Protein AF-A0A7X5TZL9-F1 (afdb_monomer_lite)

Foldseek 3Di:
DDPVVVLVVQVVVLVVQLVVLVVCCVVVVDDPVVSLLSVLQSVVVNVVNNPDDPVSSVVSSVVVVVVVVVVVVVVVVPD

Organism: NCBI:txid258505

Structure (mmCIF, N/CA/C/O backbone):
data_AF-A0A7X5TZL9-F1
#
_entry.id   AF-A0A7X5TZL9-F1
#
loop_
_atom_site.group_PDB
_atom_site.id
_atom_site.type_symbol
_atom_site.label_atom_id
_atom_site.label_alt_id
_atom_site.label_comp_id
_atom_site.label_asym_id
_atom_site.label_entity_id
_atom_site.label_seq_id
_atom_site.pdbx_PDB_ins_code
_atom_site.Cartn_x
_atom_site.Cartn_y
_atom_site.Cartn_z
_atom_site.occupancy
_atom_site.B_iso_or_equiv
_atom_site.auth_seq_id
_atom_site.auth_comp_id
_atom_site.auth_asym_id
_atom_site.auth_atom_id
_atom_site.pdbx_PDB_model_num
ATOM 1 N N . MET A 1 1 ? 11.668 -8.675 -25.983 1.00 68.25 1 MET A N 1
ATOM 2 C CA . MET A 1 1 ? 11.299 -7.758 -24.900 1.00 68.25 1 MET A CA 1
ATOM 3 C C . MET A 1 1 ? 12.582 -7.148 -24.373 1.00 68.25 1 MET A C 1
ATOM 5 O O . MET A 1 1 ? 13.499 -7.884 -24.020 1.00 68.25 1 MET A O 1
ATOM 9 N N . THR A 1 2 ? 12.698 -5.835 -24.473 1.00 84.56 2 THR A N 1
ATOM 10 C CA . THR A 1 2 ? 13.813 -5.040 -23.969 1.00 84.56 2 THR A CA 1
ATOM 11 C C . THR A 1 2 ? 13.619 -4.771 -22.469 1.00 84.56 2 THR A C 1
ATOM 13 O O . THR A 1 2 ? 12.495 -4.881 -21.978 1.00 84.56 2 THR A O 1
ATOM 16 N N . PRO A 1 3 ? 14.679 -4.420 -21.722 1.00 79.75 3 PRO A N 1
ATOM 17 C CA . PRO A 1 3 ? 14.558 -4.059 -20.306 1.00 79.75 3 PRO A CA 1
ATOM 18 C C . PRO A 1 3 ? 13.555 -2.925 -20.040 1.00 79.75 3 PRO A C 1
ATOM 20 O O . PRO A 1 3 ? 12.858 -2.950 -19.033 1.00 79.75 3 PRO A O 1
ATOM 23 N N . ASP A 1 4 ? 13.443 -1.979 -20.973 1.00 82.75 4 ASP A N 1
ATOM 24 C CA . ASP A 1 4 ? 12.500 -0.856 -20.917 1.00 82.75 4 ASP A CA 1
ATOM 25 C C . ASP A 1 4 ? 11.039 -1.324 -21.054 1.00 82.75 4 ASP A C 1
ATOM 27 O O . ASP A 1 4 ? 10.170 -0.919 -20.285 1.00 82.75 4 ASP A O 1
ATOM 31 N N . GLU A 1 5 ? 10.779 -2.280 -21.954 1.00 84.69 5 GLU A N 1
ATOM 32 C CA . GLU A 1 5 ? 9.451 -2.890 -22.112 1.00 84.69 5 GLU A CA 1
ATOM 33 C C . GLU A 1 5 ? 9.030 -3.689 -20.866 1.00 84.69 5 GLU A C 1
ATOM 35 O O . GLU A 1 5 ? 7.868 -3.637 -20.470 1.00 84.69 5 GLU A O 1
ATOM 40 N N . ILE A 1 6 ? 9.972 -4.389 -20.218 1.00 82.62 6 ILE A N 1
ATOM 41 C CA . ILE A 1 6 ? 9.718 -5.121 -18.963 1.00 82.62 6 ILE A CA 1
ATOM 42 C C . ILE A 1 6 ? 9.381 -4.138 -17.836 1.00 82.62 6 ILE A C 1
ATOM 44 O O . ILE A 1 6 ? 8.435 -4.355 -17.080 1.00 82.62 6 ILE A O 1
ATOM 48 N N . GLN A 1 7 ? 10.133 -3.040 -17.735 1.00 84.38 7 GLN A N 1
ATOM 49 C CA . GLN A 1 7 ? 9.901 -2.013 -16.723 1.00 84.38 7 GLN A CA 1
ATOM 50 C C . GLN A 1 7 ? 8.544 -1.322 -16.919 1.00 84.38 7 GLN A C 1
ATOM 52 O O . GLN A 1 7 ? 7.820 -1.096 -15.950 1.00 84.38 7 GLN A O 1
ATOM 57 N N . ALA A 1 8 ? 8.162 -1.032 -18.163 1.00 86.81 8 ALA A N 1
ATOM 58 C CA . ALA A 1 8 ? 6.862 -0.449 -18.477 1.00 86.81 8 ALA A CA 1
ATOM 59 C C . ALA A 1 8 ? 5.697 -1.389 -18.113 1.00 86.81 8 ALA A C 1
ATOM 61 O O . ALA A 1 8 ? 4.716 -0.950 -17.510 1.00 86.81 8 ALA A O 1
ATOM 62 N N . GLU A 1 9 ? 5.805 -2.682 -18.430 1.00 90.50 9 GLU A N 1
ATOM 63 C CA . GLU A 1 9 ? 4.790 -3.685 -18.079 1.00 90.50 9 GLU A CA 1
ATOM 64 C C . GLU A 1 9 ? 4.665 -3.867 -16.556 1.00 90.50 9 GLU A C 1
ATOM 66 O O . GLU A 1 9 ? 3.556 -3.945 -16.013 1.00 90.50 9 GLU A O 1
ATOM 71 N N . TRP A 1 10 ? 5.796 -3.848 -15.848 1.00 89.38 10 TRP A N 1
ATOM 72 C CA . TRP A 1 10 ? 5.831 -3.884 -14.389 1.00 89.38 10 TRP A CA 1
ATOM 73 C C . TRP A 1 10 ? 5.122 -2.677 -13.765 1.00 89.38 10 TRP A C 1
ATOM 75 O O . TRP A 1 10 ? 4.237 -2.843 -12.924 1.00 89.38 10 TRP A O 1
ATOM 85 N N . ILE A 1 11 ? 5.429 -1.463 -14.229 1.00 89.62 11 ILE A N 1
ATOM 86 C CA . ILE A 1 11 ? 4.775 -0.238 -13.750 1.00 89.62 11 ILE A CA 1
ATOM 87 C C . ILE A 1 11 ? 3.267 -0.281 -14.026 1.00 89.62 11 ILE A C 1
ATOM 89 O O . ILE A 1 11 ? 2.473 0.061 -13.149 1.00 89.62 11 ILE A O 1
ATOM 93 N N . HIS A 1 12 ? 2.847 -0.743 -15.207 1.00 92.44 12 HIS A N 1
ATOM 94 C CA . HIS A 1 12 ? 1.427 -0.913 -15.520 1.00 92.44 12 HIS A CA 1
ATOM 95 C C . HIS A 1 12 ? 0.732 -1.914 -14.592 1.00 92.44 12 HIS A C 1
ATOM 97 O O . HIS A 1 12 ? -0.408 -1.687 -14.180 1.00 92.44 12 HIS A O 1
ATOM 103 N N . THR A 1 13 ? 1.420 -2.990 -14.215 1.00 93.69 13 THR A N 1
ATOM 104 C CA . THR A 1 13 ? 0.908 -3.966 -13.248 1.00 93.69 13 THR A CA 1
ATOM 105 C C . THR A 1 13 ? 0.704 -3.322 -11.876 1.00 93.69 13 THR A C 1
ATOM 107 O O . THR A 1 13 ? -0.380 -3.431 -11.299 1.00 93.69 13 THR A O 1
ATOM 110 N N . LEU A 1 14 ? 1.698 -2.577 -11.380 1.00 93.25 14 LEU A N 1
ATOM 111 C CA . LEU A 1 14 ? 1.603 -1.860 -10.103 1.00 93.25 14 LEU A CA 1
ATOM 112 C C . LEU A 1 14 ? 0.481 -0.811 -10.106 1.00 93.25 14 LEU A C 1
ATOM 114 O O . LEU A 1 14 ? -0.248 -0.683 -9.122 1.00 93.25 14 LEU A O 1
ATOM 118 N N . GLN A 1 15 ? 0.280 -0.106 -11.223 1.00 93.19 15 GLN A N 1
ATOM 119 C CA . GLN A 1 15 ? -0.849 0.816 -11.389 1.00 93.19 15 GLN A CA 1
ATOM 120 C C . GLN A 1 15 ? -2.199 0.099 -11.284 1.00 93.19 15 GLN A C 1
ATOM 122 O O . GLN A 1 15 ? -3.104 0.595 -10.612 1.00 93.19 15 GLN A O 1
ATOM 127 N N . GLY A 1 16 ? -2.340 -1.072 -11.912 1.00 95.94 16 GLY A N 1
ATOM 128 C CA . GLY A 1 16 ? -3.551 -1.887 -11.810 1.00 95.94 16 GLY A CA 1
ATOM 129 C C . GLY A 1 16 ? -3.859 -2.293 -10.366 1.00 95.94 16 GLY A C 1
ATOM 130 O O . GLY A 1 16 ? -4.997 -2.159 -9.916 1.00 95.94 16 GLY A O 1
ATOM 131 N N . LEU A 1 17 ? -2.835 -2.706 -9.614 1.00 95.69 17 LEU A N 1
ATOM 132 C CA . LEU A 1 17 ? -2.968 -3.057 -8.197 1.00 95.69 17 LEU A CA 1
ATOM 133 C C . LEU A 1 17 ? -3.367 -1.854 -7.334 1.00 95.69 17 LEU A C 1
ATOM 135 O O . LEU A 1 17 ? -4.230 -1.987 -6.469 1.00 95.69 17 LEU A O 1
ATOM 139 N N . ALA A 1 18 ? -2.807 -0.671 -7.595 1.00 95.00 18 ALA A N 1
ATOM 140 C CA . ALA A 1 18 ? -3.181 0.551 -6.883 1.00 95.00 18 ALA A CA 1
ATOM 141 C C . ALA A 1 18 ? -4.655 0.929 -7.116 1.00 95.00 18 ALA A C 1
ATOM 143 O O . ALA A 1 18 ? -5.360 1.305 -6.178 1.00 95.00 18 ALA A O 1
ATOM 144 N N . ILE A 1 19 ? -5.139 0.795 -8.357 1.00 96.50 19 ILE A N 1
ATOM 145 C CA . ILE A 1 19 ? -6.547 1.044 -8.702 1.00 96.50 19 ILE A CA 1
ATOM 146 C C . ILE A 1 19 ? -7.458 0.042 -7.987 1.00 96.50 19 ILE A C 1
ATOM 148 O O . ILE A 1 19 ? -8.483 0.445 -7.436 1.00 96.50 19 ILE A O 1
ATOM 152 N N . GLN A 1 20 ? -7.083 -1.240 -7.958 1.00 96.81 20 GLN A N 1
ATOM 153 C CA . GLN A 1 20 ? -7.855 -2.264 -7.255 1.00 96.81 20 GLN A CA 1
ATOM 154 C C . GLN A 1 20 ? -7.918 -1.985 -5.748 1.00 96.81 20 GLN A C 1
ATOM 156 O O . GLN A 1 20 ? -9.005 -1.993 -5.180 1.00 96.81 20 GLN A O 1
ATOM 161 N N . ALA A 1 21 ? -6.790 -1.647 -5.119 1.00 95.25 21 ALA A N 1
ATOM 162 C CA . ALA A 1 21 ? -6.745 -1.303 -3.698 1.00 95.25 21 ALA A CA 1
ATOM 163 C C . ALA A 1 21 ? -7.650 -0.105 -3.362 1.00 95.25 21 ALA A C 1
ATOM 165 O O . ALA A 1 21 ? -8.360 -0.113 -2.356 1.00 95.25 21 ALA A O 1
ATOM 166 N N . ALA A 1 22 ? -7.673 0.913 -4.229 1.00 95.62 22 ALA A N 1
ATOM 167 C CA . ALA A 1 22 ? -8.575 2.050 -4.079 1.00 95.62 22 ALA A CA 1
ATOM 168 C C . ALA A 1 22 ? -10.050 1.644 -4.240 1.00 95.62 22 ALA A C 1
ATOM 170 O O . ALA A 1 22 ? -10.899 2.106 -3.477 1.00 95.62 22 ALA A O 1
ATOM 171 N N . ALA A 1 23 ? -10.363 0.773 -5.203 1.00 96.88 23 ALA A N 1
ATOM 172 C CA . ALA A 1 23 ? -11.713 0.251 -5.392 1.00 96.88 23 ALA A CA 1
ATOM 173 C C . ALA A 1 23 ? -12.187 -0.553 -4.171 1.00 96.88 23 ALA A C 1
ATOM 175 O O . ALA A 1 23 ? -13.307 -0.341 -3.708 1.00 96.88 23 ALA A O 1
ATOM 176 N N .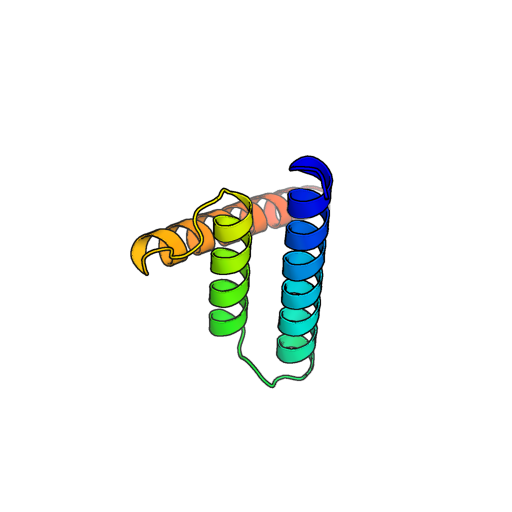 ASP A 1 24 ? -11.326 -1.404 -3.612 1.00 97.25 24 ASP A N 1
ATOM 177 C CA . ASP A 1 24 ? -11.627 -2.216 -2.431 1.00 97.25 24 ASP A CA 1
ATOM 178 C C . ASP A 1 24 ? -11.866 -1.345 -1.194 1.00 97.25 24 ASP A C 1
ATOM 180 O O . ASP A 1 24 ? -12.817 -1.578 -0.444 1.00 97.25 24 ASP A O 1
ATOM 184 N N . TYR A 1 25 ? -11.060 -0.295 -1.010 1.00 96.62 25 TYR A N 1
ATOM 185 C CA . TYR A 1 25 ? -11.268 0.684 0.055 1.00 96.62 25 TYR A CA 1
ATOM 186 C C . TYR A 1 25 ? -12.601 1.427 -0.110 1.00 96.62 25 TYR A C 1
ATOM 188 O O . TYR A 1 25 ? -13.395 1.511 0.827 1.00 96.62 25 TYR A O 1
ATOM 196 N N . HIS A 1 26 ? -12.902 1.916 -1.317 1.00 96.06 26 HIS A N 1
ATOM 197 C CA . HIS A 1 26 ? -14.167 2.601 -1.598 1.00 96.06 26 HIS A CA 1
ATOM 198 C C . HIS A 1 26 ? -15.393 1.691 -1.458 1.00 96.06 26 HIS A C 1
ATO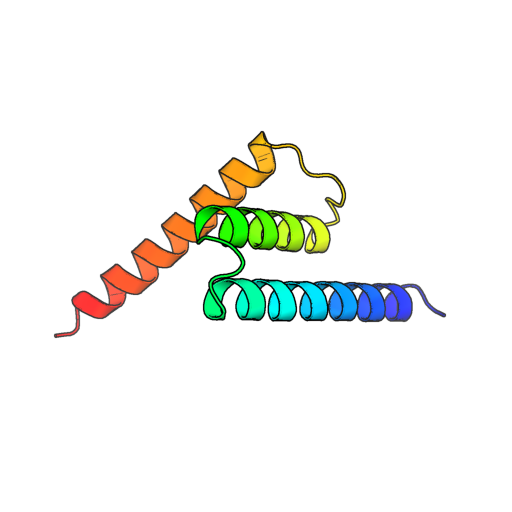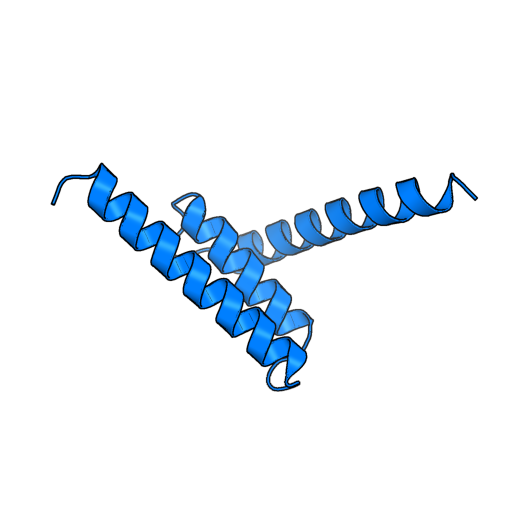M 200 O O . HIS A 1 26 ? -16.461 2.164 -1.069 1.00 96.06 26 HIS A O 1
ATOM 206 N N . ALA A 1 27 ? -15.248 0.398 -1.750 1.00 96.81 27 ALA A N 1
ATOM 207 C CA . ALA A 1 27 ? -16.283 -0.609 -1.552 1.00 96.81 27 ALA A CA 1
ATOM 208 C C . ALA A 1 27 ? -16.432 -1.045 -0.080 1.00 96.81 27 ALA A C 1
ATOM 210 O O . ALA A 1 27 ? -17.361 -1.787 0.238 1.00 96.81 27 ALA A O 1
ATOM 211 N N . GLY A 1 28 ? -15.541 -0.599 0.814 1.00 95.94 28 GLY A N 1
ATOM 212 C CA . GLY A 1 28 ? -15.519 -1.001 2.221 1.00 95.94 28 GLY A CA 1
ATOM 213 C C . GLY A 1 28 ? -15.070 -2.449 2.442 1.00 95.94 28 GLY A C 1
ATOM 214 O O . GLY A 1 28 ? -15.386 -3.028 3.479 1.00 95.94 28 GLY A O 1
ATOM 215 N N . ILE A 1 29 ? -14.375 -3.044 1.468 1.00 97.62 29 ILE A N 1
ATOM 216 C CA . ILE A 1 29 ? -13.813 -4.401 1.552 1.00 97.62 29 ILE A CA 1
ATOM 217 C C . ILE A 1 29 ? -12.585 -4.404 2.466 1.00 97.62 29 ILE A C 1
ATOM 219 O O . ILE A 1 29 ? -12.402 -5.332 3.252 1.00 97.62 29 ILE A O 1
ATOM 223 N N . VAL A 1 30 ? -11.767 -3.354 2.376 1.00 95.75 30 VAL A N 1
ATOM 224 C CA . VAL A 1 30 ? -10.611 -3.123 3.247 1.00 95.75 30 VAL A CA 1
ATOM 225 C C . VAL A 1 30 ? -10.772 -1.804 3.988 1.00 95.75 30 VAL A C 1
ATOM 227 O O . VAL A 1 30 ? -11.378 -0.860 3.475 1.00 95.75 30 VAL A O 1
ATOM 230 N N . ASP A 1 31 ? -10.234 -1.728 5.202 1.00 96.31 31 ASP A N 1
ATOM 231 C CA . ASP A 1 31 ? -10.193 -0.477 5.949 1.00 96.31 31 ASP A CA 1
ATOM 232 C C . ASP A 1 31 ? -9.028 0.421 5.499 1.00 96.31 31 ASP A C 1
ATOM 234 O O . ASP A 1 31 ? -8.178 0.046 4.687 1.00 96.31 31 ASP A O 1
ATOM 238 N N . PHE A 1 32 ? -9.011 1.646 6.025 1.00 93.88 32 PHE A N 1
ATOM 239 C CA . PHE A 1 32 ? -8.025 2.652 5.648 1.00 93.88 32 PHE A CA 1
ATOM 240 C C . PHE A 1 32 ? -6.585 2.241 5.986 1.00 93.88 32 PHE A C 1
ATOM 242 O O . PHE A 1 32 ? -5.690 2.547 5.205 1.00 93.88 32 PHE A O 1
ATOM 249 N N . ALA A 1 33 ? -6.344 1.541 7.100 1.00 94.00 33 ALA A N 1
ATOM 250 C CA . ALA A 1 33 ? -4.998 1.111 7.470 1.00 94.00 33 ALA A CA 1
ATOM 251 C C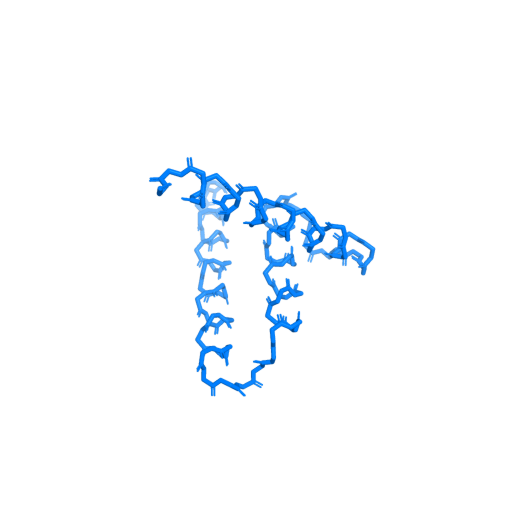 . ALA A 1 33 ? -4.468 0.075 6.471 1.00 94.00 33 ALA A C 1
ATOM 253 O O . ALA A 1 33 ? -3.379 0.260 5.931 1.00 94.00 33 ALA A O 1
ATOM 254 N N . ILE A 1 34 ? -5.285 -0.925 6.126 1.00 95.69 34 ILE A N 1
ATOM 255 C CA . ILE A 1 34 ? -4.935 -1.930 5.108 1.00 95.69 34 ILE A CA 1
ATOM 256 C C . ILE A 1 34 ? -4.680 -1.259 3.752 1.00 95.69 34 ILE A C 1
ATOM 258 O O . ILE A 1 34 ? -3.705 -1.569 3.068 1.00 95.69 34 ILE A O 1
ATOM 262 N N . PHE A 1 35 ? -5.523 -0.301 3.362 1.00 95.88 35 PHE A N 1
ATOM 263 C CA . PHE A 1 35 ? -5.314 0.471 2.138 1.00 95.88 35 PHE A CA 1
ATOM 264 C C . PHE A 1 35 ? -3.965 1.211 2.139 1.00 95.88 35 PHE A C 1
ATOM 266 O O . PHE A 1 35 ? -3.248 1.185 1.137 1.00 95.88 35 PHE A O 1
ATOM 273 N N . GLN A 1 36 ? -3.587 1.835 3.259 1.00 95.19 36 GLN A N 1
ATOM 274 C CA . GLN A 1 36 ? -2.296 2.512 3.393 1.00 95.19 36 GLN A CA 1
ATOM 275 C C . GLN A 1 36 ? -1.110 1.544 3.323 1.00 95.19 36 GLN A C 1
ATOM 277 O O . GLN A 1 36 ? -0.121 1.864 2.665 1.00 95.19 36 GLN A O 1
ATOM 282 N N . GLU A 1 37 ? -1.206 0.363 3.937 1.00 96.12 37 GLU A N 1
ATOM 283 C CA . GLU A 1 37 ? -0.172 -0.678 3.857 1.00 96.12 37 GLU A CA 1
ATOM 284 C C . GLU A 1 37 ? 0.036 -1.176 2.422 1.00 96.12 37 GLU A C 1
ATOM 286 O O . GLU A 1 37 ? 1.178 -1.305 1.966 1.00 96.12 37 GLU A O 1
ATOM 291 N N . ILE A 1 38 ? -1.054 -1.388 1.676 1.00 95.81 38 ILE A N 1
ATOM 292 C CA . ILE A 1 38 ? -0.987 -1.780 0.263 1.00 95.81 38 ILE A CA 1
ATOM 293 C C . ILE A 1 38 ? -0.316 -0.677 -0.560 1.00 95.81 38 ILE A C 1
ATOM 295 O O . ILE A 1 38 ? 0.609 -0.956 -1.322 1.00 95.81 38 ILE A O 1
ATOM 299 N N . LEU A 1 39 ? -0.732 0.581 -0.391 1.00 95.06 39 LEU A N 1
ATOM 300 C CA . LEU A 1 39 ? -0.129 1.696 -1.121 1.00 95.06 39 LEU A CA 1
ATOM 301 C C . LEU A 1 39 ? 1.359 1.866 -0.809 1.00 95.06 39 LEU A C 1
ATOM 303 O O . LEU A 1 39 ? 2.150 2.043 -1.733 1.00 95.06 39 LEU A O 1
ATOM 307 N N . ALA A 1 40 ? 1.751 1.795 0.463 1.00 95.94 40 ALA A N 1
ATOM 308 C CA . ALA A 1 40 ? 3.147 1.897 0.871 1.00 95.94 40 ALA A CA 1
ATOM 309 C C . ALA A 1 40 ? 4.004 0.789 0.241 1.00 95.94 40 ALA A C 1
ATOM 311 O O . ALA A 1 40 ? 5.079 1.069 -0.290 1.00 95.94 40 ALA A O 1
ATOM 312 N N . SER A 1 41 ? 3.491 -0.443 0.220 1.00 96.12 41 SER A N 1
ATOM 313 C CA . SER A 1 41 ? 4.162 -1.583 -0.412 1.00 96.12 41 SER A CA 1
ATOM 314 C C . SER A 1 41 ? 4.317 -1.388 -1.924 1.00 96.12 41 SER A C 1
ATOM 316 O O . SER A 1 41 ? 5.396 -1.608 -2.467 1.00 96.12 41 SER A O 1
ATOM 318 N N . LEU A 1 42 ? 3.272 -0.904 -2.608 1.00 95.44 42 LEU A N 1
ATOM 319 C CA . LEU A 1 42 ? 3.328 -0.607 -4.044 1.00 95.44 42 LEU A CA 1
ATOM 320 C C . LEU A 1 42 ? 4.323 0.516 -4.362 1.00 95.44 42 LEU A C 1
ATOM 322 O O . LEU A 1 42 ? 5.047 0.422 -5.348 1.00 95.44 42 LEU A O 1
ATOM 326 N N . TYR A 1 43 ? 4.396 1.554 -3.526 1.00 93.81 43 TYR A N 1
ATOM 327 C CA . TYR A 1 43 ? 5.379 2.631 -3.674 1.00 93.81 43 TYR A CA 1
ATOM 328 C C . TYR A 1 43 ? 6.816 2.116 -3.571 1.00 93.81 43 TYR A C 1
ATOM 330 O O . TYR A 1 43 ? 7.660 2.497 -4.377 1.00 93.81 43 TYR A O 1
ATOM 338 N N . LEU A 1 44 ? 7.088 1.247 -2.597 1.00 94.31 44 LEU A N 1
ATOM 339 C CA . LEU A 1 44 ? 8.407 0.643 -2.412 1.00 94.31 44 LEU A CA 1
ATOM 340 C C . LEU A 1 44 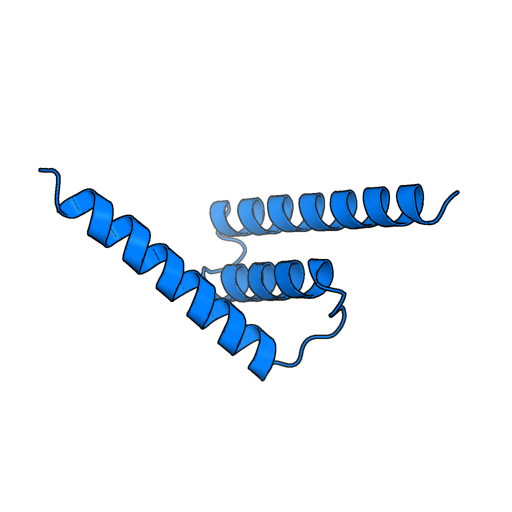? 8.760 -0.305 -3.568 1.00 94.31 44 LEU A C 1
ATOM 342 O O . LEU A 1 44 ? 9.895 -0.295 -4.031 1.00 94.31 44 LEU A O 1
ATOM 346 N N . ALA A 1 45 ? 7.779 -1.023 -4.118 1.00 93.62 45 ALA A N 1
ATOM 347 C CA . ALA A 1 45 ? 7.968 -1.882 -5.285 1.00 93.62 45 ALA A CA 1
ATOM 348 C C . ALA A 1 45 ? 8.304 -1.108 -6.578 1.00 93.62 45 ALA A C 1
ATOM 350 O O . ALA A 1 45 ? 8.980 -1.645 -7.458 1.00 93.62 45 ALA A O 1
ATOM 351 N N . VAL A 1 46 ? 7.859 0.150 -6.707 1.00 90.94 46 VAL A N 1
ATOM 352 C CA . VAL A 1 46 ? 8.306 1.051 -7.790 1.00 90.94 46 VAL A CA 1
ATOM 353 C C . VAL A 1 46 ? 9.775 1.447 -7.606 1.00 90.94 46 VAL A C 1
ATOM 355 O O . VAL A 1 46 ? 10.487 1.595 -8.596 1.00 90.94 46 VAL A O 1
ATOM 358 N N . ASP A 1 47 ? 10.233 1.576 -6.361 1.00 90.56 47 ASP A N 1
ATOM 359 C CA . ASP A 1 47 ? 11.617 1.909 -5.986 1.00 90.56 47 ASP A CA 1
ATOM 360 C C . ASP A 1 47 ? 12.533 0.667 -5.921 1.00 90.56 47 ASP A C 1
ATOM 362 O O . ASP A 1 47 ? 13.535 0.650 -5.213 1.00 90.56 47 ASP A O 1
ATOM 366 N N . ASP A 1 48 ? 12.173 -0.398 -6.648 1.00 89.12 48 ASP A N 1
ATOM 367 C CA . ASP A 1 48 ? 12.894 -1.682 -6.716 1.00 89.12 48 ASP A CA 1
ATOM 368 C C . ASP A 1 48 ? 12.942 -2.476 -5.389 1.00 89.12 48 ASP A C 1
ATOM 370 O O . ASP A 1 48 ? 13.589 -3.518 -5.296 1.00 89.12 48 ASP A O 1
ATOM 374 N N . ASN A 1 49 ? 12.200 -2.055 -4.359 1.00 92.88 49 ASN A N 1
ATOM 375 C CA . ASN A 1 49 ? 12.066 -2.792 -3.103 1.00 92.88 49 ASN A CA 1
ATOM 376 C C . ASN A 1 49 ? 10.798 -3.665 -3.105 1.00 92.88 49 ASN A C 1
ATOM 378 O O . ASN A 1 49 ? 9.738 -3.269 -2.619 1.00 92.88 49 ASN A O 1
ATOM 382 N N . ILE A 1 50 ? 10.919 -4.859 -3.689 1.00 89.19 50 ILE A N 1
ATOM 383 C CA . ILE A 1 50 ? 9.802 -5.786 -3.955 1.00 89.19 50 ILE A CA 1
ATOM 384 C C . ILE A 1 50 ? 9.345 -6.551 -2.694 1.00 89.19 50 ILE A C 1
ATOM 386 O O . ILE A 1 50 ? 8.205 -7.008 -2.642 1.00 89.19 50 ILE A O 1
ATOM 390 N N . ASP A 1 51 ? 10.201 -6.668 -1.674 1.00 92.12 51 ASP A N 1
ATOM 391 C CA . ASP A 1 51 ? 9.899 -7.343 -0.400 1.00 92.12 51 ASP A CA 1
ATOM 392 C C . ASP A 1 51 ? 10.231 -6.415 0.784 1.00 92.12 51 ASP A C 1
ATOM 394 O O . ASP A 1 51 ? 11.231 -6.606 1.484 1.00 92.12 51 ASP A O 1
ATOM 398 N N . PRO A 1 52 ? 9.447 -5.339 0.977 1.00 93.88 52 PRO A N 1
ATOM 399 C CA . PRO A 1 52 ? 9.724 -4.370 2.020 1.00 93.88 52 PRO A CA 1
ATOM 400 C C . PRO A 1 52 ? 9.445 -4.953 3.405 1.00 93.88 52 PRO A C 1
ATOM 402 O O . PRO A 1 52 ? 8.467 -5.668 3.632 1.00 93.88 52 PRO A O 1
ATOM 405 N N . THR A 1 53 ? 10.280 -4.593 4.376 1.00 96.88 53 THR A N 1
ATOM 406 C CA . THR A 1 53 ? 10.029 -4.966 5.770 1.00 96.88 53 THR A CA 1
ATOM 407 C C . THR A 1 53 ? 8.853 -4.173 6.342 1.00 96.88 53 THR A C 1
ATOM 409 O O . THR A 1 53 ? 8.534 -3.071 5.890 1.00 96.88 53 THR A O 1
ATOM 412 N N . ALA A 1 54 ? 8.244 -4.691 7.410 1.00 95.44 54 ALA A N 1
ATOM 413 C CA . ALA A 1 54 ? 7.182 -3.980 8.124 1.00 95.44 54 ALA A CA 1
ATOM 414 C C . ALA A 1 54 ? 7.618 -2.579 8.607 1.00 95.44 54 ALA A C 1
ATOM 416 O O . ALA A 1 54 ? 6.806 -1.658 8.633 1.00 95.44 54 ALA A O 1
ATOM 417 N N . GLU A 1 55 ? 8.898 -2.401 8.951 1.00 97.06 55 GLU A N 1
ATOM 418 C CA . GLU A 1 55 ? 9.449 -1.101 9.353 1.00 97.06 55 GLU A CA 1
ATOM 419 C C . GLU A 1 55 ? 9.482 -0.112 8.181 1.00 97.06 55 GLU A C 1
ATOM 421 O O . GLU A 1 55 ? 9.046 1.028 8.327 1.00 97.06 55 GLU A O 1
ATOM 426 N N . GLN A 1 56 ? 9.911 -0.562 6.999 1.00 96.25 56 GLN A N 1
ATOM 427 C CA . GLN A 1 56 ? 9.931 0.266 5.789 1.00 96.25 56 GLN A CA 1
ATOM 428 C C . GLN A 1 56 ? 8.518 0.654 5.341 1.00 96.25 56 GLN A C 1
ATOM 430 O O . GLN A 1 56 ? 8.283 1.791 4.929 1.00 96.25 56 GLN A O 1
ATOM 435 N N . ILE A 1 57 ? 7.559 -0.269 5.458 1.00 96.31 57 ILE A N 1
ATOM 436 C CA . ILE A 1 57 ? 6.142 0.011 5.197 1.00 96.31 57 ILE A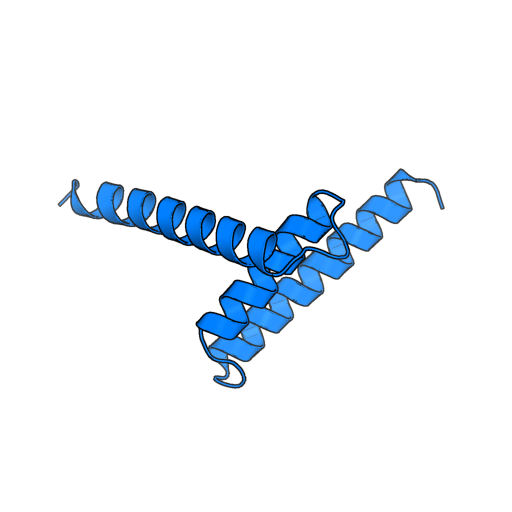 CA 1
ATOM 437 C C . ILE A 1 57 ? 5.636 1.085 6.168 1.00 96.31 57 ILE A C 1
ATOM 439 O O . ILE A 1 57 ? 5.053 2.079 5.736 1.00 96.31 57 ILE A O 1
ATOM 443 N N . ALA A 1 58 ? 5.895 0.929 7.469 1.00 95.88 58 ALA A N 1
ATOM 444 C CA . ALA A 1 58 ? 5.466 1.888 8.483 1.00 95.88 58 ALA A CA 1
ATOM 445 C C . ALA A 1 58 ? 6.085 3.283 8.277 1.00 95.88 58 ALA A C 1
ATOM 447 O O . ALA A 1 58 ? 5.388 4.294 8.405 1.00 95.88 58 ALA A O 1
ATOM 448 N N . GLU A 1 59 ? 7.370 3.350 7.916 1.00 96.06 59 GLU A N 1
ATOM 449 C CA . GLU A 1 59 ? 8.046 4.602 7.568 1.00 96.06 59 GLU A CA 1
ATOM 450 C C . GLU A 1 59 ? 7.370 5.273 6.368 1.00 96.06 59 GLU A C 1
ATOM 452 O O . GLU A 1 59 ? 6.982 6.442 6.450 1.00 96.06 59 GLU A O 1
ATOM 457 N N . LYS A 1 60 ? 7.115 4.519 5.294 1.00 95.56 60 LYS A N 1
ATOM 458 C CA . LYS A 1 60 ? 6.467 5.056 4.095 1.00 95.56 60 LYS A CA 1
ATOM 459 C C . LYS A 1 60 ? 5.055 5.576 4.378 1.00 95.56 60 LYS A C 1
ATOM 461 O O . LYS A 1 60 ? 4.685 6.645 3.891 1.00 95.56 60 LYS A O 1
ATOM 466 N N . ILE A 1 61 ? 4.276 4.876 5.206 1.00 95.38 61 ILE A N 1
ATOM 467 C CA . ILE A 1 61 ? 2.954 5.346 5.653 1.00 95.38 61 ILE A CA 1
ATOM 468 C C . ILE A 1 61 ? 3.080 6.676 6.413 1.00 95.38 61 ILE A C 1
ATOM 470 O O . ILE A 1 61 ? 2.293 7.600 6.189 1.00 95.38 61 ILE A O 1
ATOM 474 N N . SER A 1 62 ? 4.080 6.804 7.290 1.00 94.19 62 SER A N 1
ATOM 475 C CA . SER A 1 62 ? 4.356 8.045 8.025 1.00 94.19 62 SER A CA 1
ATOM 476 C C . SER A 1 62 ? 4.668 9.215 7.082 1.00 94.19 62 SER A C 1
ATOM 478 O O . SER A 1 62 ? 4.110 10.310 7.230 1.00 94.19 62 SER A O 1
ATOM 480 N N . GLU A 1 63 ? 5.490 8.983 6.055 1.00 92.75 63 GLU A N 1
ATOM 481 C CA . GLU A 1 63 ? 5.794 9.976 5.018 1.00 92.75 63 GLU A CA 1
ATOM 482 C C . GLU A 1 63 ? 4.537 10.399 4.242 1.00 92.75 63 GLU A C 1
ATOM 484 O O . GLU A 1 63 ? 4.283 11.595 4.071 1.00 92.75 63 GLU A O 1
ATOM 489 N N . MET A 1 64 ? 3.707 9.438 3.822 1.00 88.81 64 MET A N 1
ATOM 490 C CA . MET A 1 64 ? 2.451 9.699 3.105 1.00 88.81 64 MET A CA 1
ATOM 491 C C . MET A 1 64 ? 1.468 10.538 3.934 1.00 88.81 64 MET A C 1
ATOM 493 O O . MET A 1 64 ? 0.842 11.477 3.425 1.00 88.81 64 MET A O 1
ATOM 497 N N . ASN A 1 65 ? 1.346 10.228 5.226 1.00 88.81 65 ASN A N 1
ATOM 498 C CA . ASN A 1 65 ? 0.505 10.975 6.159 1.00 88.81 65 ASN A CA 1
ATOM 499 C C . ASN A 1 65 ? 1.025 12.402 6.367 1.00 88.81 65 ASN A C 1
ATOM 501 O O . ASN A 1 65 ? 0.246 13.358 6.362 1.00 88.81 65 ASN A O 1
ATOM 505 N N . THR A 1 66 ? 2.344 12.560 6.480 1.00 85.75 66 THR A N 1
ATOM 506 C CA . THR A 1 66 ? 2.994 13.868 6.614 1.00 85.75 66 THR A CA 1
ATOM 507 C C . THR A 1 66 ? 2.762 14.728 5.371 1.00 85.75 66 THR A C 1
ATOM 509 O O . THR A 1 66 ? 2.326 15.874 5.485 1.00 85.75 66 THR A O 1
ATOM 512 N N . ALA A 1 67 ? 2.966 14.171 4.174 1.00 76.31 67 ALA A N 1
ATOM 513 C CA . ALA A 1 67 ? 2.712 14.867 2.914 1.00 76.31 67 ALA A CA 1
ATOM 514 C C . ALA A 1 67 ? 1.246 15.328 2.797 1.00 76.31 67 ALA A C 1
ATOM 516 O O . ALA A 1 67 ? 0.971 16.469 2.416 1.00 76.31 67 ALA A O 1
ATOM 517 N N . SER A 1 68 ? 0.306 14.472 3.204 1.00 68.00 68 SER A N 1
ATOM 518 C CA . SER A 1 68 ? -1.127 14.789 3.218 1.00 68.00 68 SER A CA 1
ATOM 519 C C . SER A 1 68 ? -1.465 15.926 4.192 1.00 68.00 68 SER A C 1
ATOM 521 O O . SER A 1 68 ? -2.250 16.821 3.860 1.00 68.00 68 SER A O 1
ATOM 523 N N . ALA A 1 69 ? -0.837 15.943 5.371 1.00 63.97 69 ALA A N 1
ATOM 524 C CA . ALA A 1 69 ? -1.023 16.995 6.367 1.00 63.97 69 ALA A CA 1
ATOM 525 C C . ALA A 1 69 ? -0.551 18.371 5.861 1.00 63.97 69 ALA A C 1
ATOM 527 O O . ALA A 1 69 ? -1.262 19.364 6.038 1.00 63.97 69 ALA A O 1
ATOM 528 N N . PHE A 1 70 ? 0.592 18.438 5.167 1.00 57.91 70 PHE A N 1
ATOM 529 C CA . PHE A 1 70 ? 1.090 19.686 4.572 1.00 57.91 70 PHE A CA 1
ATOM 530 C C . PHE A 1 70 ? 0.146 20.250 3.501 1.00 57.91 70 PHE A C 1
ATOM 532 O O . PHE A 1 70 ? -0.126 21.453 3.488 1.00 57.91 70 PHE A O 1
ATOM 539 N N . ILE A 1 71 ? -0.394 19.396 2.626 1.00 62.16 71 ILE A N 1
ATOM 540 C CA . ILE A 1 71 ? -1.320 19.817 1.561 1.00 62.16 71 ILE A CA 1
ATOM 541 C C . ILE A 1 71 ? -2.638 20.337 2.156 1.00 62.16 71 ILE A C 1
ATOM 543 O O . ILE A 1 71 ? -3.173 21.347 1.693 1.00 62.16 71 ILE A O 1
ATOM 547 N N . SER A 1 72 ? -3.141 19.686 3.207 1.00 61.91 72 SER A N 1
ATOM 548 C CA . SER A 1 72 ? -4.365 20.103 3.897 1.00 61.91 72 SER A CA 1
ATOM 549 C C . SER A 1 72 ? -4.189 21.441 4.633 1.00 61.91 72 SER A C 1
ATOM 551 O O . SER A 1 72 ? -5.005 22.352 4.478 1.00 61.91 72 SER A O 1
ATOM 553 N N . ALA A 1 73 ? -3.069 21.624 5.345 1.00 60.59 73 ALA A N 1
ATOM 554 C CA . ALA A 1 73 ? -2.757 22.868 6.053 1.00 60.59 73 ALA A CA 1
ATOM 555 C C . ALA A 1 73 ? -2.557 24.065 5.102 1.00 60.59 73 ALA A C 1
ATOM 557 O O . ALA A 1 73 ? -3.014 25.171 5.387 1.00 60.59 73 ALA A O 1
ATOM 558 N N . GLY A 1 74 ? -1.935 23.847 3.938 1.00 58.16 74 GLY A N 1
ATOM 559 C CA . GLY A 1 74 ? -1.763 24.885 2.916 1.00 58.16 74 GLY A CA 1
ATOM 560 C C . GLY A 1 74 ? -3.071 25.341 2.255 1.00 58.16 74 GLY A C 1
ATOM 561 O O . GLY A 1 74 ? -3.129 26.447 1.714 1.00 58.16 74 GLY A O 1
ATOM 562 N N . ARG A 1 75 ? -4.127 24.518 2.307 1.00 54.22 75 ARG A N 1
ATOM 563 C CA . ARG A 1 75 ? -5.455 24.843 1.765 1.00 54.22 75 ARG A CA 1
ATOM 564 C C . ARG A 1 75 ? -6.308 25.656 2.744 1.00 54.22 75 ARG A C 1
ATOM 566 O O . ARG A 1 75 ? -7.006 26.555 2.296 1.00 54.22 75 ARG A O 1
ATOM 573 N N . ALA A 1 76 ? -6.191 25.400 4.049 1.00 57.62 76 ALA A N 1
ATOM 574 C CA . ALA A 1 76 ? -6.918 26.123 5.101 1.00 57.62 76 ALA A CA 1
ATOM 575 C C . ALA A 1 76 ? -6.410 27.563 5.348 1.00 57.62 76 ALA A C 1
ATOM 577 O O . ALA A 1 76 ? -7.109 28.375 5.938 1.00 57.62 76 ALA A O 1
ATOM 578 N N . GLY A 1 77 ? -5.196 27.904 4.897 1.00 53.44 77 GLY A N 1
ATOM 579 C CA . GLY A 1 77 ? -4.621 29.252 5.031 1.00 53.44 77 GLY A CA 1
ATOM 580 C C . GLY A 1 77 ? -5.003 30.251 3.927 1.00 53.44 77 GLY A C 1
ATOM 581 O O . GLY A 1 77 ? -4.406 31.324 3.865 1.00 53.44 77 GLY A O 1
ATOM 582 N N . ARG A 1 78 ? -5.926 29.897 3.018 1.00 57.31 78 ARG A N 1
ATOM 583 C CA . ARG A 1 78 ? -6.401 30.756 1.910 1.00 57.31 78 ARG A CA 1
ATOM 584 C C . ARG A 1 78 ? -7.908 31.056 1.966 1.00 57.31 78 ARG A C 1
ATOM 586 O O . ARG A 1 78 ? -8.496 31.333 0.920 1.00 57.31 78 ARG A O 1
ATOM 593 N N . GLU A 1 79 ? -8.520 30.976 3.143 1.00 47.25 79 GLU A N 1
ATOM 594 C CA . GLU A 1 79 ? -9.921 31.363 3.384 1.00 47.25 79 GLU A CA 1
ATOM 595 C C . GLU A 1 79 ? -10.008 32.624 4.247 1.00 47.25 79 GLU A C 1
ATOM 597 O O . GLU A 1 79 ? -9.186 32.761 5.183 1.00 47.25 79 GLU A O 1
#

pLDDT: mean 87.34, std 13.34, range [47.25, 97.62]

Radius of gyration: 15.17 Å; chains: 1; bounding box: 31×39×34 Å

Sequence (79 aa):
MTPDEIQAEWIHTLQGLAIQAAADYHAGIVDFAIFQEILASLYLAVDDNIDPTAEQIAEKISEMNTASAFISAGRAGRE

Secondary structure (DSSP, 8-state):
--HHHHHHHHHHHHHHHHHHHHHHHHTTSS-HHHHHHHHHHHHHHHTT-SS--HHHHHHHHHHHHHHHHHHHHHHHTT-